Protein AF-A0A0R2UZI9-F1 (afdb_monomer_lite)

Sequence (143 aa):
MLYNSTDALNKWGAEVLFPARAHVRRTINPRNMLFAGYELEGQSYRLWRNPTGFDDFDLRDQELEIRRGEIRLRMLYEFSLKDFIWLSVQAGYRVNYRYDVDRLVGGTEIYRAFGILRDDPYAQTNGLGNPFYFNVSLNVVSP

Structure (mmCIF, N/CA/C/O backbone):
data_AF-A0A0R2UZI9-F1
#
_entry.id   AF-A0A0R2UZI9-F1
#
loop_
_atom_site.group_PDB
_atom_site.id
_atom_site.type_symbol
_atom_site.label_atom_id
_atom_site.label_alt_id
_atom_site.label_comp_id
_atom_site.label_asym_id
_atom_site.label_entity_id
_atom_site.label_seq_id
_atom_site.pdbx_PDB_ins_code
_atom_site.Cartn_x
_atom_site.Cartn_y
_atom_site.Cartn_z
_atom_site.occupancy
_atom_site.B_iso_or_equiv
_atom_site.auth_seq_id
_atom_site.auth_comp_id
_atom_site.auth_asym_id
_atom_site.auth_atom_id
_atom_site.pdbx_PDB_model_num
ATOM 1 N N . MET A 1 1 ? -14.291 -3.984 -10.249 1.00 78.25 1 MET A N 1
ATOM 2 C CA . MET A 1 1 ? -15.544 -4.132 -9.462 1.00 78.25 1 MET A CA 1
ATOM 3 C C . MET A 1 1 ? -15.283 -3.687 -8.033 1.00 78.25 1 MET A C 1
ATOM 5 O O . MET A 1 1 ? -14.210 -4.002 -7.530 1.00 78.25 1 MET A O 1
ATOM 9 N N . LEU A 1 2 ? -16.223 -2.970 -7.411 1.00 87.62 2 LEU A N 1
ATOM 10 C CA . LEU A 1 2 ? -16.180 -2.620 -5.987 1.00 87.62 2 LEU A CA 1
ATOM 11 C C . LEU A 1 2 ? -16.986 -3.659 -5.194 1.00 87.62 2 LEU A C 1
ATOM 13 O O . LEU A 1 2 ? -18.123 -3.949 -5.553 1.00 87.62 2 LEU A O 1
ATOM 17 N N . TYR A 1 3 ? -16.404 -4.203 -4.134 1.00 88.19 3 TYR A N 1
ATOM 18 C CA . TYR A 1 3 ? -17.037 -5.134 -3.209 1.00 88.19 3 TYR A CA 1
ATOM 19 C C . TYR A 1 3 ? -16.769 -4.667 -1.783 1.00 88.19 3 TYR A C 1
ATOM 21 O O . TYR A 1 3 ? -15.621 -4.446 -1.402 1.00 88.19 3 TYR A O 1
ATOM 29 N N . ASN A 1 4 ? -17.834 -4.510 -1.005 1.00 91.25 4 ASN A N 1
ATOM 30 C CA . ASN A 1 4 ? -17.753 -4.198 0.411 1.00 91.25 4 ASN A CA 1
ATOM 31 C C . ASN A 1 4 ? -18.691 -5.142 1.160 1.00 91.25 4 ASN A C 1
ATOM 33 O O . ASN A 1 4 ? -19.875 -5.218 0.838 1.00 91.25 4 ASN A O 1
ATOM 37 N N . SER A 1 5 ? -18.156 -5.871 2.131 1.00 89.69 5 SER A N 1
ATOM 38 C CA . SER A 1 5 ? -18.916 -6.814 2.943 1.00 89.69 5 SER A CA 1
ATOM 39 C C . SER A 1 5 ? -18.442 -6.758 4.380 1.00 89.69 5 SER A C 1
ATOM 41 O O . SER A 1 5 ? -17.247 -6.665 4.642 1.00 89.69 5 SER A O 1
ATOM 43 N N . THR A 1 6 ? -19.375 -6.867 5.318 1.00 90.00 6 THR A N 1
ATOM 44 C CA . THR A 1 6 ? -19.095 -6.987 6.750 1.00 90.00 6 THR A CA 1
ATOM 45 C C . THR A 1 6 ? -19.893 -8.163 7.305 1.00 90.00 6 THR A C 1
ATOM 47 O O . THR A 1 6 ? -21.031 -8.387 6.902 1.00 90.00 6 THR A O 1
ATOM 50 N N . ASP A 1 7 ? -19.266 -8.949 8.174 1.00 89.88 7 ASP A N 1
ATOM 51 C CA . ASP A 1 7 ? -19.890 -10.093 8.841 1.00 89.88 7 ASP A CA 1
ATOM 52 C C . ASP A 1 7 ? -20.984 -9.641 9.828 1.00 89.88 7 ASP A C 1
ATOM 54 O O . ASP A 1 7 ? -20.908 -8.546 10.385 1.00 89.88 7 ASP A O 1
ATOM 58 N N . ALA A 1 8 ? -21.966 -10.503 10.109 1.00 82.25 8 ALA A N 1
ATOM 59 C CA . ALA A 1 8 ? -23.095 -10.216 11.000 1.00 82.25 8 ALA A CA 1
ATOM 60 C C . ALA A 1 8 ? -22.654 -9.813 12.419 1.00 82.25 8 ALA A C 1
ATOM 62 O O . ALA A 1 8 ? -23.333 -9.049 13.101 1.00 82.25 8 ALA A O 1
ATOM 63 N N . LEU A 1 9 ? -21.490 -10.303 12.860 1.00 84.81 9 LEU A N 1
ATOM 64 C CA . LEU A 1 9 ? -20.893 -9.975 14.156 1.00 84.81 9 LEU A CA 1
ATOM 65 C C . LEU A 1 9 ? -19.958 -8.751 14.113 1.00 84.81 9 LEU A C 1
ATOM 67 O O . LEU A 1 9 ? -19.306 -8.460 15.115 1.00 84.81 9 LEU A O 1
ATOM 71 N N . ASN A 1 10 ? -19.833 -8.064 12.971 1.00 85.44 10 ASN A N 1
ATOM 72 C CA . ASN A 1 10 ? -18.935 -6.922 12.732 1.00 85.44 10 ASN A CA 1
ATOM 73 C C . ASN A 1 10 ? -17.445 -7.183 13.041 1.00 85.44 10 ASN A C 1
ATOM 75 O O . ASN A 1 10 ? -16.648 -6.249 13.158 1.00 85.44 10 ASN A O 1
ATOM 79 N N . LYS A 1 11 ? -17.045 -8.456 13.157 1.00 91.88 11 LYS A N 1
ATOM 80 C CA . LYS A 1 11 ? -15.660 -8.861 13.449 1.00 91.88 11 LYS A CA 1
ATOM 81 C C . LYS A 1 11 ? -14.777 -8.847 12.215 1.00 91.88 11 LYS A C 1
ATOM 83 O O . LYS A 1 11 ? -13.578 -8.622 12.339 1.00 91.88 11 LYS A O 1
ATOM 88 N N . TRP A 1 12 ? -15.362 -9.083 11.047 1.00 93.31 12 TRP A N 1
ATOM 89 C CA . TRP A 1 12 ? -14.652 -9.152 9.780 1.00 93.31 12 TRP A CA 1
ATOM 90 C C . TRP A 1 12 ? -15.310 -8.241 8.758 1.00 93.31 12 TRP A C 1
ATOM 92 O O . TRP A 1 12 ? -16.534 -8.192 8.660 1.00 93.31 12 TRP A O 1
ATOM 102 N N . GLY A 1 13 ? -14.487 -7.526 8.005 1.00 92.94 13 GLY A N 1
ATOM 103 C CA . GLY A 1 13 ? -14.895 -6.745 6.849 1.00 92.94 13 GLY A CA 1
ATOM 104 C C . GLY A 1 13 ? -13.953 -7.002 5.683 1.00 92.94 13 GLY A C 1
ATOM 105 O O . GLY A 1 13 ? -12.783 -7.318 5.887 1.00 92.94 13 GLY A O 1
ATOM 106 N N . ALA A 1 14 ? -14.453 -6.873 4.466 1.00 92.88 14 ALA A N 1
ATOM 107 C CA . ALA A 1 14 ? -13.659 -6.938 3.252 1.00 92.88 14 ALA A CA 1
ATOM 108 C C . ALA A 1 14 ? -14.035 -5.762 2.356 1.00 92.88 14 ALA A C 1
ATOM 110 O O . ALA A 1 14 ? -15.206 -5.581 2.033 1.00 92.88 14 ALA A O 1
ATOM 111 N N . GLU A 1 15 ? -13.033 -4.995 1.944 1.00 92.25 15 GLU A N 1
ATOM 112 C CA . GLU A 1 15 ? -13.157 -3.869 1.026 1.00 92.25 15 GLU A CA 1
ATOM 113 C C . GLU A 1 15 ? -12.241 -4.118 -0.163 1.00 92.25 15 GLU A C 1
ATOM 115 O O . GLU A 1 15 ? -11.015 -4.138 -0.045 1.00 92.25 15 GLU A O 1
ATOM 120 N N . VAL A 1 16 ? -12.836 -4.348 -1.326 1.00 92.62 16 VAL A N 1
ATOM 121 C CA . VAL A 1 16 ? -12.112 -4.770 -2.517 1.00 92.62 16 VAL A CA 1
ATOM 122 C C . VAL A 1 16 ? -12.512 -3.917 -3.705 1.00 92.62 16 VAL A C 1
ATOM 124 O O . VAL A 1 16 ? -13.686 -3.737 -4.002 1.00 92.62 16 VAL A O 1
ATOM 127 N N . LEU A 1 17 ? -11.517 -3.406 -4.415 1.00 92.62 17 LEU A N 1
ATOM 128 C CA . LEU A 1 17 ? -11.658 -2.726 -5.689 1.00 92.62 17 LEU A CA 1
ATOM 129 C C . LEU A 1 17 ? -10.762 -3.450 -6.691 1.00 92.62 17 LEU A C 1
ATOM 131 O O . LEU A 1 17 ? -9.611 -3.077 -6.894 1.00 92.62 17 LEU A O 1
ATOM 135 N N . PHE A 1 18 ? -11.275 -4.522 -7.290 1.00 86.88 18 PHE A N 1
ATOM 136 C CA . PHE A 1 18 ? -10.474 -5.347 -8.191 1.00 86.88 18 PHE A CA 1
ATOM 137 C C . PHE A 1 18 ? -10.141 -4.616 -9.503 1.00 86.88 18 PHE A C 1
ATOM 139 O O . PHE A 1 18 ? -11.058 -4.022 -10.091 1.00 86.88 18 PHE A O 1
ATOM 146 N N . PRO A 1 19 ? -8.892 -4.734 -10.007 1.00 84.25 19 PRO A N 1
ATOM 147 C CA . PRO A 1 19 ? -7.720 -5.361 -9.368 1.00 84.25 19 PRO A CA 1
ATOM 148 C C . PRO A 1 19 ? -6.906 -4.398 -8.484 1.00 84.25 19 PRO A C 1
ATOM 150 O O . PRO A 1 19 ? -5.963 -4.827 -7.838 1.00 84.25 19 PRO A O 1
ATOM 153 N N . ALA A 1 20 ? -7.241 -3.108 -8.471 1.00 89.69 20 ALA A N 1
ATOM 154 C CA . ALA A 1 20 ? -6.438 -2.043 -7.878 1.00 89.69 20 ALA A CA 1
ATOM 155 C C . ALA A 1 20 ? -6.105 -2.235 -6.390 1.00 89.69 20 ALA A C 1
ATOM 157 O O . ALA A 1 20 ? -4.998 -1.912 -5.979 1.00 89.69 20 ALA A O 1
ATOM 158 N N . ARG A 1 21 ? -7.026 -2.738 -5.562 1.00 92.75 21 ARG A N 1
ATOM 159 C CA . ARG A 1 21 ? -6.751 -2.981 -4.135 1.00 92.75 21 ARG A CA 1
ATOM 160 C C . ARG A 1 21 ? -7.708 -3.979 -3.508 1.00 92.75 21 ARG A C 1
ATOM 162 O O . ARG A 1 21 ? -8.864 -4.077 -3.918 1.00 92.75 21 ARG A O 1
ATOM 169 N N . ALA A 1 22 ? -7.256 -4.649 -2.457 1.00 94.06 22 ALA A N 1
ATOM 170 C CA . ALA A 1 22 ? -8.102 -5.458 -1.590 1.00 94.06 22 ALA A CA 1
ATOM 171 C C . ALA A 1 22 ? -7.613 -5.373 -0.147 1.00 94.06 22 ALA A C 1
ATOM 173 O O . ALA A 1 22 ? -6.432 -5.589 0.114 1.00 94.06 22 ALA A O 1
ATOM 174 N N . HIS A 1 23 ? -8.526 -5.117 0.785 1.00 94.25 23 HIS A N 1
ATOM 175 C CA . HIS A 1 23 ? -8.255 -5.072 2.214 1.00 94.25 23 HIS A CA 1
ATOM 176 C C . HIS A 1 23 ? -9.251 -5.940 2.974 1.00 94.25 23 HIS A C 1
ATOM 178 O O . HIS A 1 23 ? -10.456 -5.892 2.739 1.00 94.25 23 HIS A O 1
ATOM 184 N N . VAL A 1 24 ? -8.736 -6.708 3.924 1.00 94.50 24 VAL A N 1
ATOM 185 C CA . VAL A 1 24 ? -9.518 -7.408 4.935 1.00 94.50 24 VAL A CA 1
ATOM 186 C C . VAL A 1 24 ? -9.307 -6.687 6.256 1.00 94.50 24 VAL A C 1
ATOM 188 O O . VAL A 1 24 ? -8.173 -6.473 6.685 1.00 94.50 24 VAL A O 1
ATOM 191 N N . ARG A 1 25 ? -10.409 -6.316 6.902 1.00 95.19 25 ARG A N 1
ATOM 192 C CA . ARG A 1 25 ? -10.453 -5.726 8.236 1.00 95.19 25 ARG A CA 1
ATOM 193 C C . ARG A 1 25 ? -10.857 -6.790 9.247 1.00 95.19 25 ARG A C 1
ATOM 195 O O . ARG A 1 25 ? -11.845 -7.493 9.045 1.00 95.19 25 ARG A O 1
ATOM 202 N N . ARG A 1 26 ? -10.153 -6.847 10.373 1.00 93.94 26 ARG A N 1
ATOM 203 C CA . ARG A 1 26 ? -10.557 -7.564 11.580 1.00 93.94 26 ARG A CA 1
ATOM 204 C C . ARG A 1 26 ? -10.738 -6.586 12.735 1.00 93.94 26 ARG A C 1
ATOM 206 O O . ARG A 1 26 ? -9.784 -5.956 13.180 1.00 93.94 26 ARG A O 1
ATOM 213 N N . THR A 1 27 ? -11.950 -6.513 13.260 1.00 94.06 27 THR A N 1
ATOM 214 C CA . THR A 1 27 ? -12.289 -5.722 14.446 1.00 94.06 27 THR A CA 1
ATOM 215 C C . THR A 1 27 ? -12.125 -6.604 15.683 1.00 94.06 27 THR A C 1
ATOM 217 O O . THR A 1 27 ? -12.892 -7.547 15.881 1.00 94.06 27 THR A O 1
ATOM 220 N N . ILE A 1 28 ? -11.109 -6.335 16.510 1.00 92.06 28 ILE A N 1
ATOM 221 C CA . ILE A 1 28 ? -10.887 -7.062 17.774 1.00 92.06 28 ILE A CA 1
ATOM 222 C C . ILE A 1 28 ? -11.861 -6.537 18.829 1.00 92.06 28 ILE A C 1
ATOM 224 O O . ILE A 1 28 ? -12.522 -7.304 19.525 1.00 92.06 28 ILE A O 1
ATOM 228 N N . ASN A 1 29 ? -11.963 -5.215 18.916 1.00 87.88 29 ASN A N 1
ATOM 229 C CA . ASN A 1 29 ? -12.968 -4.489 19.678 1.00 87.88 29 ASN A CA 1
ATOM 230 C C . ASN A 1 29 ? -13.173 -3.110 19.012 1.00 87.88 29 ASN A C 1
ATOM 232 O O . ASN A 1 29 ? -12.389 -2.747 18.134 1.00 87.88 29 ASN A O 1
ATOM 236 N N . PRO A 1 30 ? -14.179 -2.311 19.410 1.00 87.00 30 PRO A N 1
ATOM 237 C CA . PRO A 1 30 ? -14.435 -1.007 18.785 1.00 87.00 30 PRO A CA 1
ATOM 238 C C . PRO A 1 30 ? -13.269 -0.008 18.861 1.00 87.00 30 PRO A C 1
ATOM 240 O O . PRO A 1 30 ? -13.292 1.001 18.173 1.00 87.00 30 PRO A O 1
ATOM 243 N N . ARG A 1 31 ? -12.260 -0.275 19.699 1.00 90.25 31 ARG A N 1
ATOM 244 C CA . ARG A 1 31 ? -11.061 0.547 19.894 1.00 90.25 31 ARG A CA 1
ATOM 245 C C . ARG A 1 31 ? -9.797 -0.078 19.308 1.00 90.25 31 ARG A C 1
ATOM 247 O O . ARG A 1 31 ? -8.741 0.501 19.503 1.00 90.25 31 ARG A O 1
ATOM 254 N N . ASN A 1 32 ? -9.864 -1.257 18.686 1.00 93.31 32 ASN A N 1
ATOM 255 C CA . ASN A 1 32 ? -8.708 -1.993 18.169 1.00 93.31 32 ASN A CA 1
ATOM 256 C C . ASN A 1 32 ? -9.097 -2.722 16.879 1.00 93.31 32 ASN A C 1
ATOM 258 O O . ASN A 1 32 ? -9.876 -3.685 16.892 1.00 93.31 32 ASN A O 1
ATOM 262 N N . MET A 1 33 ? -8.524 -2.277 15.770 1.00 94.50 33 MET A N 1
ATOM 263 C CA . MET A 1 33 ? -8.791 -2.779 14.430 1.00 94.50 33 MET A CA 1
ATOM 264 C C . MET A 1 33 ? -7.483 -3.151 13.741 1.00 94.50 33 MET A C 1
ATOM 266 O O . MET A 1 33 ? -6.471 -2.469 13.868 1.00 94.50 33 MET A O 1
ATOM 270 N N . LEU A 1 34 ? -7.510 -4.249 12.997 1.00 95.56 34 LEU A N 1
ATOM 271 C CA . LEU A 1 34 ? -6.405 -4.706 12.168 1.00 95.56 34 LEU A CA 1
ATOM 272 C C . LEU A 1 34 ? -6.866 -4.733 10.714 1.00 95.56 34 LEU A C 1
ATOM 274 O O . LEU A 1 34 ? -7.954 -5.220 10.421 1.00 95.56 34 LEU A O 1
ATOM 278 N N . PHE A 1 35 ? -6.029 -4.273 9.799 1.00 96.00 35 PHE A N 1
ATOM 279 C CA . PHE A 1 35 ? -6.265 -4.346 8.367 1.00 96.00 35 PHE A CA 1
ATOM 280 C C . PHE A 1 35 ? -5.076 -5.024 7.707 1.00 96.00 35 PHE A C 1
ATOM 282 O O . PHE A 1 35 ? -3.928 -4.765 8.062 1.00 96.00 35 PHE A O 1
ATOM 289 N N . ALA A 1 36 ? -5.341 -5.875 6.728 1.00 96.44 36 ALA A N 1
ATOM 290 C CA . ALA A 1 36 ? -4.318 -6.505 5.909 1.00 96.44 36 ALA A CA 1
ATOM 291 C C . ALA A 1 36 ? -4.786 -6.518 4.460 1.00 96.44 36 ALA A C 1
ATOM 293 O O . ALA A 1 36 ? -5.961 -6.755 4.186 1.00 96.44 36 ALA A O 1
ATOM 294 N N . GLY A 1 37 ? -3.891 -6.243 3.522 1.00 94.88 37 GLY A N 1
ATOM 295 C CA . GLY A 1 37 ? -4.283 -6.187 2.126 1.00 94.88 37 GLY A CA 1
ATOM 296 C C . GLY A 1 37 ? -3.159 -5.845 1.174 1.00 94.88 37 GLY A C 1
ATOM 297 O O . GLY A 1 37 ? -1.994 -5.741 1.567 1.00 94.88 37 GLY A O 1
ATOM 298 N N . TYR A 1 38 ? -3.546 -5.643 -0.080 1.00 93.69 38 TYR A N 1
ATOM 299 C CA . TYR A 1 38 ? -2.653 -5.191 -1.131 1.00 93.69 38 TYR A CA 1
ATOM 300 C C . TYR A 1 38 ? -3.226 -3.996 -1.888 1.00 93.69 38 TYR A C 1
ATOM 302 O O . TYR A 1 38 ? -4.440 -3.800 -1.959 1.00 93.69 38 TYR A O 1
ATOM 310 N N . GLU A 1 39 ? -2.325 -3.237 -2.494 1.00 92.62 39 GLU A N 1
ATOM 311 C CA . GLU A 1 39 ? -2.628 -2.127 -3.386 1.00 92.62 39 GLU A CA 1
ATOM 312 C C . GLU A 1 39 ? -1.692 -2.193 -4.595 1.00 92.62 39 GLU A C 1
ATOM 314 O O . GLU A 1 39 ? -0.489 -2.413 -4.448 1.00 92.62 39 GLU A O 1
ATOM 319 N N . LEU A 1 40 ? -2.255 -2.058 -5.789 1.00 90.44 40 LEU A N 1
ATOM 320 C CA . LEU A 1 40 ? -1.535 -1.979 -7.050 1.00 90.44 40 LEU A CA 1
ATOM 321 C C . LEU A 1 40 ? -1.476 -0.515 -7.466 1.00 90.44 40 LEU A C 1
ATOM 323 O O . LEU A 1 40 ? -2.510 0.124 -7.658 1.00 90.44 40 LEU A O 1
ATOM 327 N N . GLU A 1 41 ? -0.267 -0.004 -7.651 1.00 86.00 41 GLU A N 1
ATOM 328 C CA . GLU A 1 41 ? -0.035 1.334 -8.170 1.00 86.00 41 GLU A CA 1
ATOM 329 C C . GLU A 1 41 ? 0.713 1.237 -9.500 1.00 86.00 41 GLU A C 1
ATOM 331 O O . GLU A 1 41 ? 1.722 0.541 -9.619 1.00 86.00 41 GLU A O 1
ATOM 336 N N . GLY A 1 42 ? 0.197 1.926 -10.515 1.00 83.69 42 GLY A N 1
ATOM 337 C CA . GLY A 1 42 ? 0.811 2.029 -11.832 1.00 83.69 42 GLY A CA 1
ATOM 338 C C . GLY A 1 42 ? 1.055 3.491 -12.172 1.00 83.69 42 GLY A C 1
ATOM 339 O O . GLY A 1 42 ? 0.137 4.302 -12.071 1.00 83.69 42 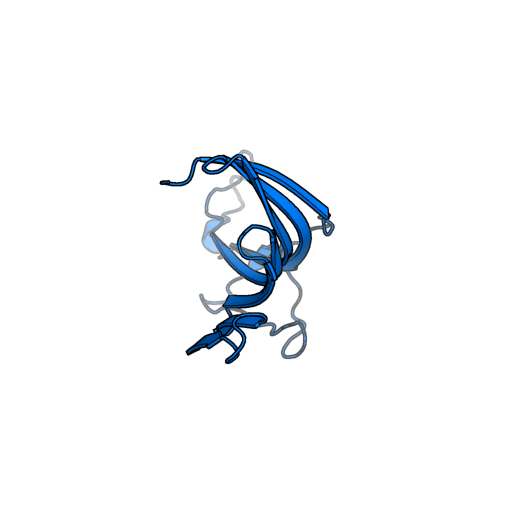GLY A O 1
ATOM 340 N N . GLN A 1 43 ? 2.274 3.828 -12.574 1.00 82.00 43 GLN A N 1
ATOM 341 C CA . GLN A 1 43 ? 2.641 5.151 -13.069 1.00 82.00 43 GLN A CA 1
ATOM 342 C C . GLN A 1 43 ? 3.477 4.995 -14.339 1.00 82.00 43 GLN A C 1
ATOM 344 O O . GLN A 1 43 ? 4.320 4.100 -14.418 1.00 82.00 43 GLN A O 1
ATOM 349 N N . SER A 1 44 ? 3.277 5.883 -15.308 1.00 81.81 44 SER A N 1
ATOM 350 C CA . SER A 1 44 ? 4.043 5.878 -16.554 1.00 81.81 44 SER A CA 1
ATOM 351 C C . SER A 1 44 ? 4.558 7.279 -16.860 1.00 81.81 44 SER A C 1
ATOM 353 O O . SER A 1 44 ? 3.822 8.259 -16.738 1.00 81.81 44 SER A O 1
ATOM 355 N N . TYR A 1 45 ? 5.831 7.374 -17.237 1.00 81.75 45 TYR A N 1
ATOM 356 C CA . TYR A 1 45 ? 6.519 8.634 -17.490 1.00 81.75 45 TYR A CA 1
ATOM 357 C C . TYR A 1 45 ? 7.213 8.590 -18.844 1.00 81.75 45 TYR A C 1
ATOM 359 O O . TYR A 1 45 ? 8.067 7.738 -19.082 1.00 81.75 45 TYR A O 1
ATOM 367 N N . ARG A 1 46 ? 6.891 9.542 -19.721 1.00 80.19 46 ARG A N 1
ATOM 368 C CA . ARG A 1 46 ? 7.550 9.667 -21.025 1.00 80.19 46 ARG A CA 1
ATOM 369 C C . ARG A 1 46 ? 8.873 10.410 -20.903 1.00 80.19 46 ARG A C 1
ATOM 371 O O . ARG A 1 46 ? 8.954 11.446 -20.241 1.00 80.19 46 ARG A O 1
ATOM 378 N N . LEU A 1 47 ? 9.894 9.893 -21.576 1.00 78.56 47 LEU A N 1
ATOM 379 C CA . LEU A 1 47 ? 11.210 10.511 -21.654 1.00 78.56 47 LEU A CA 1
ATOM 380 C C . LEU A 1 47 ? 11.298 11.336 -22.943 1.00 78.56 47 LEU A C 1
ATOM 382 O O . LEU A 1 47 ? 11.381 10.788 -24.033 1.00 78.56 47 LEU A O 1
ATOM 386 N N . TRP A 1 48 ? 11.262 12.666 -22.817 1.00 77.69 48 TRP A N 1
ATOM 387 C CA . TRP A 1 48 ? 11.321 13.594 -23.963 1.00 77.69 48 TRP A CA 1
ATOM 388 C C . TRP A 1 48 ? 12.522 14.536 -23.954 1.00 77.69 48 TRP A C 1
ATOM 390 O O . TRP A 1 48 ? 12.701 15.317 -24.887 1.00 77.69 48 TRP A O 1
ATOM 400 N N . ARG A 1 49 ? 13.312 14.535 -22.878 1.00 71.88 49 ARG A N 1
ATOM 401 C CA . ARG A 1 49 ? 14.393 15.501 -22.696 1.00 71.88 49 ARG A CA 1
ATOM 402 C C . ARG A 1 49 ? 15.737 14.850 -22.971 1.00 71.88 49 ARG A C 1
ATOM 404 O O . ARG A 1 49 ? 16.172 14.035 -22.162 1.00 71.88 49 ARG A O 1
ATOM 411 N N . ASN A 1 50 ? 16.394 15.279 -24.046 1.00 72.75 50 ASN A N 1
ATOM 412 C CA . ASN A 1 50 ? 17.734 14.820 -24.409 1.00 72.75 50 ASN A CA 1
ATOM 413 C C . ASN A 1 50 ? 18.732 15.118 -23.280 1.00 72.75 50 ASN A C 1
ATOM 415 O O . ASN A 1 50 ? 18.669 16.202 -22.680 1.00 72.75 50 ASN A O 1
ATOM 419 N N . PRO A 1 51 ? 19.627 14.173 -22.938 1.00 68.56 51 PRO A N 1
ATOM 420 C CA . PRO A 1 51 ? 20.646 14.414 -21.934 1.00 68.56 51 PRO A CA 1
ATOM 421 C C . PRO A 1 51 ? 21.607 15.485 -22.462 1.00 68.56 51 PRO A C 1
ATOM 423 O O . PRO A 1 51 ? 22.019 15.456 -23.619 1.00 68.56 51 PRO A O 1
ATOM 426 N N . THR A 1 52 ? 21.969 16.447 -21.616 1.00 64.31 52 THR A N 1
ATOM 427 C CA . THR A 1 52 ? 22.914 17.509 -21.986 1.00 64.31 52 THR A CA 1
ATOM 428 C C . THR A 1 52 ? 24.264 16.905 -22.375 1.00 64.31 52 THR A C 1
ATOM 430 O O . THR A 1 52 ? 24.856 16.196 -21.561 1.00 64.31 52 THR A O 1
ATOM 433 N N . GLY A 1 53 ? 24.747 17.201 -23.586 1.00 65.50 53 GLY A N 1
ATOM 434 C CA . GLY A 1 53 ? 26.020 16.692 -24.118 1.00 65.50 53 GLY A CA 1
ATOM 435 C C . GLY A 1 53 ? 25.895 15.593 -25.180 1.00 65.50 53 GLY A C 1
ATOM 436 O O . GLY A 1 53 ? 26.920 15.124 -25.665 1.00 65.50 53 GLY A O 1
ATOM 437 N N . PHE A 1 54 ? 24.674 15.203 -25.560 1.00 64.94 54 PHE A N 1
ATOM 438 C CA . PHE A 1 54 ? 24.404 14.270 -26.658 1.00 64.94 54 PHE A CA 1
ATOM 439 C C . PHE A 1 54 ? 23.488 14.940 -27.694 1.00 64.94 54 PHE A 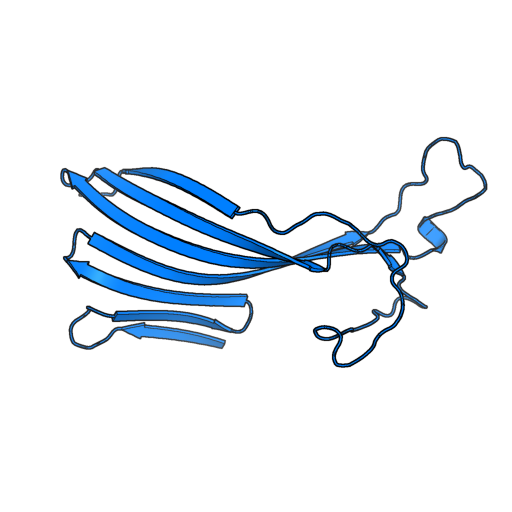C 1
ATOM 441 O O . PHE A 1 54 ? 22.286 14.694 -27.716 1.00 64.94 54 PHE A O 1
ATOM 448 N N . ASP A 1 55 ? 24.055 15.813 -28.532 1.00 65.88 55 ASP A N 1
ATOM 449 C CA . ASP A 1 55 ? 23.298 16.550 -29.563 1.00 65.88 55 ASP A CA 1
ATOM 450 C C . ASP A 1 55 ? 22.869 15.662 -30.751 1.00 65.88 55 ASP A C 1
ATOM 452 O O . ASP A 1 55 ? 21.962 16.025 -31.492 1.00 65.88 55 ASP A O 1
ATOM 456 N N . ASP A 1 56 ? 23.485 14.483 -30.905 1.00 67.44 56 ASP A N 1
ATOM 457 C CA . ASP A 1 56 ? 23.233 13.526 -31.998 1.00 67.44 56 ASP A CA 1
ATOM 458 C C . ASP A 1 56 ? 22.221 12.418 -31.625 1.00 67.44 56 ASP A C 1
ATOM 460 O O . ASP A 1 56 ? 21.954 11.504 -32.400 1.00 67.44 56 ASP A O 1
ATOM 464 N N . PHE A 1 57 ? 21.658 12.461 -30.410 1.00 66.12 57 PHE A N 1
ATOM 465 C CA . PHE A 1 57 ? 20.729 11.443 -29.912 1.00 66.12 57 PHE A CA 1
ATOM 466 C C . PHE A 1 57 ? 19.413 12.077 -29.459 1.00 66.12 57 PHE A C 1
ATOM 468 O O . PHE A 1 57 ? 19.314 12.598 -28.344 1.00 66.12 57 PHE A O 1
ATOM 475 N N . ASP A 1 58 ? 18.388 12.011 -30.316 1.00 70.19 58 ASP A N 1
ATOM 476 C CA . ASP A 1 58 ? 17.050 12.485 -29.968 1.00 70.19 58 ASP A CA 1
ATOM 477 C C . ASP A 1 58 ? 16.227 11.391 -29.270 1.00 70.19 58 ASP A C 1
ATOM 479 O O . ASP A 1 58 ? 15.730 10.453 -29.893 1.00 70.19 58 ASP A O 1
ATOM 483 N N . LEU A 1 59 ? 16.056 11.514 -27.951 1.00 70.88 59 LEU A N 1
ATOM 484 C CA . LEU A 1 59 ? 15.171 10.658 -27.156 1.00 70.88 59 LEU A CA 1
ATOM 485 C C . LEU A 1 59 ? 13.704 10.794 -27.584 1.00 70.88 59 LEU A C 1
ATOM 487 O O . LEU A 1 59 ? 12.919 9.880 -27.327 1.00 70.88 59 LEU A O 1
ATOM 491 N N . ARG A 1 60 ? 13.316 11.906 -28.228 1.00 68.94 60 ARG A N 1
ATOM 492 C CA . ARG A 1 60 ? 11.939 12.121 -28.699 1.00 68.94 60 ARG A CA 1
ATOM 493 C C . ARG A 1 60 ? 11.561 11.156 -29.818 1.00 68.94 60 ARG A C 1
ATOM 495 O O . ARG A 1 60 ? 10.415 10.715 -29.840 1.00 68.94 60 ARG A O 1
ATOM 502 N N . ASP A 1 61 ? 12.521 10.778 -30.658 1.00 68.50 61 ASP A N 1
ATOM 503 C CA . ASP A 1 61 ? 12.328 9.820 -31.754 1.00 68.50 61 ASP A CA 1
ATOM 504 C C . ASP A 1 61 ? 12.351 8.358 -31.281 1.00 68.50 61 ASP A C 1
ATOM 506 O O . ASP A 1 61 ? 11.977 7.453 -32.023 1.00 68.50 61 ASP A O 1
ATOM 510 N N . GLN A 1 62 ? 12.771 8.099 -30.037 1.00 67.94 62 GLN A N 1
ATOM 511 C CA . GLN A 1 62 ? 12.881 6.737 -29.496 1.00 67.94 62 GLN A CA 1
ATOM 512 C C . GLN A 1 62 ? 11.653 6.260 -28.725 1.00 67.94 62 GLN A C 1
ATOM 514 O O . GLN A 1 62 ? 11.650 5.121 -28.257 1.00 67.94 62 GLN A O 1
ATOM 519 N N . GLU A 1 63 ? 10.641 7.122 -28.574 1.00 73.62 63 GLU A N 1
ATOM 520 C CA . GLU A 1 63 ? 9.379 6.828 -27.883 1.00 73.62 63 GLU A CA 1
ATOM 521 C C . GLU A 1 63 ? 9.594 6.076 -26.551 1.00 73.62 63 GLU A C 1
ATOM 523 O O . GLU A 1 63 ? 8.955 5.062 -26.267 1.00 73.62 63 GLU A O 1
ATOM 528 N N . LEU A 1 64 ? 10.549 6.541 -25.738 1.00 76.38 64 LEU A N 1
ATOM 529 C CA . LEU A 1 64 ? 10.931 5.870 -24.495 1.00 76.38 64 LEU A CA 1
ATOM 530 C C . LEU A 1 64 ? 9.984 6.225 -23.344 1.00 76.38 64 LEU A C 1
ATOM 532 O O . LEU A 1 64 ? 9.638 7.391 -23.120 1.00 76.38 64 LEU A O 1
ATOM 536 N N . GLU A 1 65 ? 9.616 5.217 -22.555 1.00 80.06 65 GLU A N 1
ATOM 537 C CA . GLU A 1 65 ? 8.727 5.372 -21.408 1.00 80.06 65 GLU A CA 1
ATOM 538 C C . GLU A 1 65 ? 9.204 4.556 -20.207 1.00 80.06 65 GLU A C 1
ATOM 540 O O . GLU A 1 65 ? 9.461 3.357 -20.299 1.00 80.06 65 GLU A O 1
ATOM 545 N N . ILE A 1 66 ? 9.279 5.202 -19.045 1.00 79.56 66 ILE A N 1
ATOM 546 C CA . ILE A 1 66 ? 9.475 4.526 -17.764 1.00 79.56 66 ILE A CA 1
ATOM 547 C C . ILE A 1 66 ? 8.115 4.079 -17.258 1.00 79.56 66 ILE A C 1
ATOM 549 O O . ILE A 1 66 ? 7.233 4.906 -17.016 1.00 79.56 66 ILE A O 1
ATOM 553 N N . ARG A 1 67 ? 7.964 2.774 -17.038 1.00 77.31 67 ARG A N 1
ATOM 554 C CA . ARG A 1 67 ? 6.736 2.194 -16.495 1.00 77.31 67 ARG A CA 1
ATOM 555 C C . ARG A 1 67 ? 7.011 1.647 -15.111 1.00 77.31 67 ARG A C 1
ATOM 557 O O . ARG A 1 67 ? 7.745 0.675 -14.945 1.00 77.31 67 ARG A O 1
ATOM 564 N N . ARG A 1 68 ? 6.382 2.267 -14.119 1.00 81.25 68 ARG A N 1
ATOM 565 C CA . ARG A 1 68 ? 6.416 1.834 -12.730 1.00 81.25 68 ARG A CA 1
ATOM 566 C C . ARG A 1 68 ? 5.143 1.068 -12.396 1.00 81.25 68 ARG A C 1
ATOM 568 O O . ARG A 1 68 ? 4.073 1.657 -12.314 1.00 81.25 68 ARG A O 1
ATOM 575 N N . GLY A 1 69 ? 5.260 -0.234 -12.184 1.00 83.56 69 GLY A N 1
ATOM 576 C CA . GLY A 1 69 ? 4.233 -1.069 -11.572 1.00 83.56 69 GLY A CA 1
ATOM 577 C C . GLY A 1 69 ? 4.699 -1.486 -10.187 1.00 83.56 69 GLY A C 1
ATOM 578 O O . GLY A 1 69 ? 5.693 -2.198 -10.069 1.00 83.56 69 GLY A O 1
ATOM 579 N N . GLU A 1 70 ? 3.997 -1.054 -9.149 1.00 87.62 70 GLU A N 1
ATOM 580 C CA . GLU A 1 70 ? 4.313 -1.372 -7.760 1.00 87.62 70 GLU A CA 1
ATOM 581 C C . GLU A 1 70 ? 3.148 -2.120 -7.109 1.00 87.62 70 GLU A C 1
ATOM 583 O O . GLU A 1 70 ? 1.989 -1.725 -7.222 1.00 87.62 70 GLU A O 1
ATOM 588 N N . ILE A 1 71 ? 3.468 -3.197 -6.397 1.00 90.25 71 ILE A N 1
ATOM 589 C CA . ILE A 1 71 ? 2.531 -3.918 -5.538 1.00 90.25 71 ILE A CA 1
ATOM 590 C C . ILE A 1 71 ? 2.913 -3.612 -4.096 1.00 90.25 71 ILE A C 1
ATOM 592 O O . ILE A 1 71 ? 4.023 -3.916 -3.658 1.00 90.25 71 ILE A O 1
ATOM 596 N N . ARG A 1 72 ? 1.995 -3.026 -3.334 1.00 93.12 72 ARG A N 1
ATOM 597 C CA . ARG A 1 72 ? 2.172 -2.774 -1.905 1.00 93.12 72 ARG A CA 1
ATOM 598 C C . ARG A 1 72 ? 1.394 -3.798 -1.111 1.00 93.12 72 ARG A C 1
ATOM 600 O O . ARG A 1 72 ? 0.170 -3.763 -1.110 1.00 93.12 72 ARG A O 1
ATOM 607 N N . LEU A 1 73 ? 2.094 -4.667 -0.397 1.00 94.12 73 LEU A N 1
ATOM 608 C CA . LEU A 1 73 ? 1.498 -5.482 0.656 1.00 94.12 73 LEU A CA 1
ATOM 609 C C . LEU A 1 73 ? 1.560 -4.683 1.953 1.00 94.12 73 LEU A C 1
ATOM 611 O O . LEU A 1 73 ? 2.633 -4.200 2.314 1.00 94.12 73 LEU A O 1
ATOM 615 N N . ARG A 1 74 ? 0.436 -4.523 2.653 1.00 95.25 74 ARG A N 1
ATOM 616 C CA . ARG A 1 74 ? 0.385 -3.705 3.871 1.00 95.25 74 ARG A CA 1
ATOM 617 C C . ARG A 1 74 ? -0.483 -4.309 4.957 1.00 95.25 74 ARG A C 1
ATOM 619 O O . ARG A 1 74 ? -1.552 -4.857 4.693 1.00 95.25 74 ARG A O 1
ATOM 626 N N . MET A 1 75 ? -0.023 -4.131 6.186 1.00 96.31 75 MET A N 1
ATOM 627 C CA . MET A 1 75 ? -0.767 -4.360 7.412 1.00 96.31 75 MET A CA 1
ATOM 628 C C . MET A 1 75 ? -0.879 -3.044 8.177 1.00 96.31 75 MET A C 1
ATOM 630 O O . MET A 1 75 ? 0.069 -2.259 8.221 1.00 96.31 75 MET A O 1
ATOM 634 N N . LEU A 1 76 ? -2.044 -2.802 8.762 1.00 96.06 76 LEU A N 1
ATOM 635 C CA . LEU A 1 76 ? -2.362 -1.615 9.541 1.00 96.06 76 LEU A CA 1
ATOM 636 C C . LEU A 1 76 ? -2.980 -2.053 10.860 1.00 96.06 76 LEU A C 1
ATOM 638 O O . LEU A 1 76 ? -3.940 -2.817 10.858 1.00 96.06 76 LEU A O 1
ATOM 642 N N . TYR A 1 77 ? -2.453 -1.567 11.969 1.00 96.00 77 TYR A N 1
ATOM 643 C CA . TYR A 1 77 ? -3.023 -1.759 13.289 1.00 96.00 77 TYR A CA 1
ATOM 644 C C . TYR A 1 77 ? -3.439 -0.408 13.851 1.00 96.00 77 TYR A C 1
ATOM 646 O O . TYR A 1 77 ? -2.599 0.466 14.057 1.00 96.00 77 TYR A O 1
ATOM 654 N N . GLU A 1 78 ? -4.734 -0.242 14.084 1.00 94.88 78 GLU A N 1
ATOM 655 C CA . GLU A 1 78 ? -5.323 0.990 14.591 1.00 94.88 78 GLU A CA 1
ATOM 656 C C . GLU A 1 78 ? -5.915 0.761 15.963 1.00 94.88 78 GLU A C 1
ATOM 658 O O . GLU A 1 78 ? -6.727 -0.148 16.153 1.00 94.88 78 GLU A O 1
ATOM 663 N N . PHE A 1 79 ? -5.538 1.605 16.918 1.00 93.69 79 PHE A N 1
ATOM 664 C CA . PHE A 1 79 ? -6.105 1.541 18.251 1.00 93.69 79 PHE A CA 1
ATOM 665 C C . PHE A 1 79 ? -6.289 2.907 18.905 1.00 93.69 79 PHE A C 1
ATOM 667 O O . PHE A 1 79 ? -5.486 3.823 18.731 1.00 93.69 79 PHE A O 1
ATOM 674 N N . SER A 1 80 ? -7.357 3.034 19.690 1.00 92.50 80 SER A N 1
ATOM 675 C CA . SER A 1 80 ? -7.629 4.226 20.493 1.00 92.50 80 SER A CA 1
ATOM 676 C C . SER A 1 80 ? -6.755 4.210 21.747 1.00 92.50 80 SER A C 1
ATOM 678 O O . SER A 1 80 ? -6.823 3.276 22.549 1.00 92.50 80 SER A O 1
ATOM 680 N N . LEU A 1 81 ? -5.935 5.249 21.915 1.00 87.31 81 LEU A N 1
ATOM 681 C CA . LEU A 1 81 ? -5.146 5.487 23.127 1.00 87.31 81 LEU A CA 1
ATOM 682 C C . LEU A 1 81 ? -6.033 6.067 24.233 1.00 87.31 81 LEU A C 1
ATOM 684 O O . LEU A 1 81 ? -5.970 5.635 25.383 1.00 87.31 81 LEU A O 1
ATOM 688 N N . LYS A 1 82 ? -6.846 7.068 23.877 1.00 84.44 82 LYS A N 1
ATOM 689 C CA . LYS A 1 82 ? -7.744 7.777 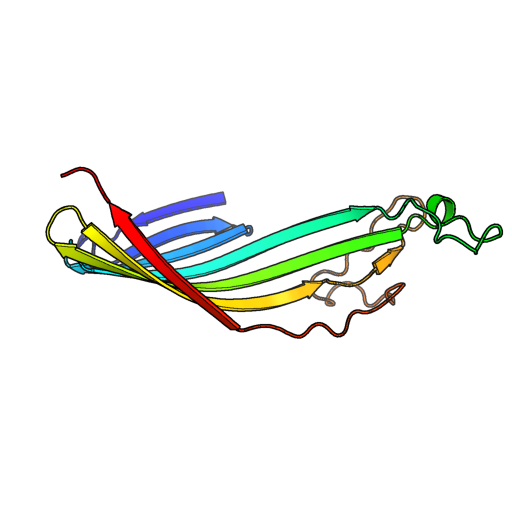24.792 1.00 84.44 82 LYS A CA 1
ATOM 690 C C . LYS A 1 82 ? -8.829 8.491 23.997 1.00 84.44 82 LYS A C 1
ATOM 692 O O . LYS A 1 82 ? -8.499 9.422 23.276 1.00 84.44 82 LYS A O 1
ATOM 697 N N . ASP A 1 83 ? -10.084 8.077 24.162 1.00 81.75 83 ASP A N 1
ATOM 698 C CA . ASP A 1 83 ? -11.299 8.630 23.542 1.00 81.75 83 ASP A CA 1
ATOM 699 C C . ASP A 1 83 ? -11.117 9.067 22.073 1.00 81.75 83 ASP A C 1
ATOM 701 O O . ASP A 1 83 ? -11.277 8.256 21.161 1.00 81.75 83 ASP A O 1
ATOM 705 N N . PHE A 1 84 ? -10.726 10.321 21.843 1.00 86.88 84 PHE A N 1
ATOM 706 C CA . PHE A 1 84 ? -10.543 10.929 20.522 1.00 86.88 84 PHE A CA 1
ATOM 707 C C . PHE A 1 84 ? -9.145 10.739 19.899 1.00 86.88 84 PHE A C 1
ATOM 709 O O . PHE A 1 84 ? -8.957 11.040 18.722 1.00 86.88 84 PHE A O 1
ATOM 716 N N . ILE A 1 85 ? -8.149 10.255 20.647 1.00 90.94 85 ILE A N 1
ATOM 717 C CA . ILE A 1 85 ? -6.775 10.036 20.171 1.00 90.94 85 ILE A CA 1
ATOM 718 C C . ILE A 1 85 ? -6.603 8.586 19.723 1.00 90.94 85 ILE A C 1
ATOM 720 O O . ILE A 1 85 ? -6.729 7.650 20.520 1.00 90.94 85 ILE A O 1
ATOM 724 N N . TRP A 1 86 ? -6.230 8.418 18.460 1.00 94.69 86 TRP A N 1
ATOM 725 C CA . TRP A 1 86 ? -5.993 7.134 17.814 1.00 94.69 86 TRP A CA 1
ATOM 726 C C . TRP A 1 86 ? -4.551 7.024 17.333 1.00 94.69 86 TRP A C 1
ATOM 728 O O . TRP A 1 86 ? -4.006 7.962 16.758 1.00 94.69 86 TRP A O 1
ATOM 738 N N . LEU A 1 87 ? -3.937 5.864 17.544 1.00 95.12 87 LEU A N 1
ATOM 739 C CA . LEU A 1 87 ? -2.655 5.509 16.950 1.00 95.12 87 LEU A CA 1
ATOM 740 C C . LEU A 1 87 ? -2.887 4.543 15.791 1.00 95.12 87 LEU A C 1
ATOM 742 O O . LEU A 1 87 ? -3.663 3.596 15.916 1.00 95.12 87 LEU A O 1
ATOM 746 N N . SER A 1 88 ? -2.176 4.759 14.690 1.00 95.69 88 SER A N 1
ATOM 747 C CA . SER A 1 88 ? -2.134 3.856 13.546 1.00 95.69 88 SER A CA 1
ATOM 748 C C . SER A 1 88 ? -0.691 3.429 13.311 1.00 95.69 88 SER A C 1
ATOM 750 O O . SER A 1 88 ? 0.198 4.263 13.141 1.00 95.69 88 SER A O 1
ATOM 752 N N . VAL A 1 89 ? -0.439 2.126 13.337 1.00 96.81 89 VAL A N 1
ATOM 753 C CA . VAL A 1 89 ? 0.868 1.535 13.047 1.00 96.81 89 VAL A CA 1
ATOM 754 C C . VAL A 1 89 ? 0.742 0.728 11.772 1.00 96.81 89 VAL A C 1
ATOM 756 O O . VAL A 1 89 ? -0.038 -0.217 11.686 1.00 96.81 89 VAL A O 1
ATOM 759 N N . GLN A 1 90 ? 1.525 1.093 10.772 1.00 96.44 90 GLN A N 1
ATOM 760 C CA . GLN A 1 90 ? 1.540 0.460 9.470 1.00 96.44 90 GLN A CA 1
ATOM 761 C C . GLN A 1 90 ? 2.893 -0.176 9.209 1.00 96.44 90 GLN A C 1
ATOM 763 O O . GLN A 1 90 ? 3.934 0.437 9.433 1.00 96.44 90 GLN A O 1
ATOM 768 N N . ALA A 1 91 ? 2.870 -1.376 8.652 1.00 96.75 91 ALA A N 1
ATOM 769 C CA . ALA A 1 91 ? 4.043 -2.024 8.095 1.00 96.75 91 ALA A CA 1
ATOM 770 C C . ALA A 1 91 ? 3.687 -2.608 6.733 1.00 96.75 91 ALA A C 1
ATOM 772 O O . ALA A 1 91 ? 2.563 -3.066 6.514 1.00 96.75 91 ALA A O 1
ATOM 773 N N . GLY A 1 92 ? 4.635 -2.600 5.808 1.00 95.12 92 GLY A N 1
ATOM 774 C CA . GLY A 1 92 ? 4.401 -3.155 4.492 1.00 95.12 92 GLY A CA 1
ATOM 775 C C . GLY A 1 92 ? 5.668 -3.479 3.725 1.00 95.12 92 GLY A C 1
ATOM 776 O O . GLY A 1 92 ? 6.789 -3.184 4.141 1.00 95.12 92 GLY A O 1
ATOM 777 N N . TYR A 1 93 ? 5.456 -4.113 2.584 1.00 93.50 93 TYR A N 1
ATOM 778 C CA . TYR A 1 93 ? 6.483 -4.540 1.653 1.00 93.50 93 TYR A CA 1
ATOM 779 C C . TYR A 1 93 ? 6.102 -4.063 0.258 1.00 93.50 93 TYR A C 1
ATOM 781 O O . TYR A 1 93 ? 4.981 -4.300 -0.201 1.00 93.50 93 TYR A O 1
ATOM 789 N N . ARG A 1 94 ? 7.019 -3.345 -0.392 1.00 90.81 94 ARG A N 1
ATOM 790 C CA . ARG A 1 94 ? 6.820 -2.828 -1.746 1.00 90.81 94 ARG A CA 1
ATOM 791 C C . ARG A 1 94 ? 7.551 -3.716 -2.732 1.00 90.81 94 ARG A C 1
ATOM 793 O O . ARG A 1 94 ? 8.771 -3.809 -2.678 1.00 90.81 94 ARG A O 1
ATOM 800 N N . VAL A 1 95 ? 6.796 -4.349 -3.618 1.00 87.69 95 VAL A N 1
ATOM 801 C CA . VAL A 1 95 ? 7.320 -5.143 -4.725 1.00 87.69 95 VAL A CA 1
ATOM 802 C C . VAL A 1 95 ? 7.299 -4.281 -5.976 1.00 87.69 95 VAL A C 1
ATOM 804 O O . VAL A 1 95 ? 6.230 -3.924 -6.474 1.00 87.69 95 VAL A O 1
ATOM 807 N N . ASN A 1 96 ? 8.481 -3.954 -6.487 1.00 83.31 96 ASN A N 1
ATOM 808 C CA . ASN A 1 96 ? 8.632 -3.289 -7.772 1.00 83.31 96 ASN A CA 1
ATOM 809 C C . ASN A 1 96 ? 8.471 -4.349 -8.864 1.00 83.31 96 ASN A C 1
ATOM 811 O O . ASN A 1 96 ? 9.371 -5.141 -9.116 1.00 83.31 96 ASN A O 1
ATOM 815 N N . TYR A 1 97 ? 7.282 -4.413 -9.459 1.00 70.12 97 TYR A N 1
ATOM 816 C CA . TYR A 1 97 ? 6.948 -5.396 -10.488 1.00 70.12 97 TYR A CA 1
ATOM 817 C C . TYR A 1 97 ? 7.397 -4.941 -11.887 1.00 70.12 97 TYR A C 1
ATOM 819 O O . TYR A 1 97 ? 7.833 -5.759 -12.692 1.00 70.12 97 TYR A O 1
ATOM 827 N N . ARG A 1 98 ? 7.314 -3.640 -12.179 1.00 70.19 98 ARG A N 1
ATOM 828 C CA . ARG A 1 98 ? 7.922 -3.029 -13.369 1.00 70.19 98 ARG A CA 1
ATOM 829 C C . ARG A 1 98 ? 8.607 -1.754 -12.934 1.00 70.19 98 ARG A C 1
ATOM 831 O O . ARG A 1 98 ? 7.956 -0.920 -12.313 1.00 70.19 98 ARG A O 1
ATOM 838 N N . TYR A 1 99 ? 9.893 -1.612 -13.207 1.00 68.88 99 TYR A N 1
ATOM 839 C CA . TYR A 1 99 ? 10.578 -0.335 -13.024 1.00 68.88 99 TYR A CA 1
ATOM 840 C C . TYR A 1 99 ? 11.670 -0.154 -14.074 1.00 68.88 99 TYR A C 1
ATOM 842 O O . TYR A 1 99 ? 12.768 0.310 -13.792 1.00 68.88 99 TYR A O 1
ATOM 850 N N . ASP A 1 100 ? 11.340 -0.542 -15.299 1.00 74.56 100 ASP A N 1
ATOM 851 C CA . ASP A 1 100 ? 12.259 -0.595 -16.425 1.00 74.56 100 ASP A CA 1
ATOM 852 C C . ASP A 1 100 ? 11.834 0.429 -17.486 1.00 74.56 100 ASP A C 1
ATOM 854 O O . ASP A 1 100 ? 10.669 0.845 -17.553 1.00 74.56 100 ASP A O 1
ATOM 858 N N . VAL A 1 101 ? 12.795 0.865 -18.299 1.00 71.75 101 VAL A N 1
ATOM 859 C CA . VAL A 1 101 ? 12.529 1.715 -19.463 1.00 71.75 101 VAL A CA 1
ATOM 860 C C . VAL A 1 101 ? 12.097 0.811 -20.607 1.00 71.75 101 VAL A C 1
ATOM 862 O O . VAL A 1 101 ? 12.813 -0.122 -20.979 1.00 71.75 101 VAL A O 1
ATOM 865 N N . ASP A 1 102 ? 10.943 1.108 -21.184 1.00 75.12 102 ASP A N 1
ATOM 866 C CA . ASP A 1 102 ? 10.394 0.409 -22.337 1.00 75.12 102 ASP A CA 1
ATOM 867 C C . ASP A 1 102 ? 10.420 1.309 -23.577 1.00 75.12 102 ASP A C 1
ATOM 869 O O . ASP A 1 102 ? 10.457 2.539 -23.473 1.00 75.12 102 ASP A O 1
ATOM 873 N N . ARG A 1 103 ? 10.401 0.686 -24.756 1.00 72.62 103 ARG A N 1
ATOM 874 C CA . ARG A 1 103 ? 10.209 1.383 -26.035 1.00 72.62 103 ARG A CA 1
ATOM 875 C C . ARG A 1 103 ? 8.769 1.189 -26.476 1.00 72.62 103 ARG A C 1
ATOM 877 O O . ARG A 1 103 ? 8.299 0.052 -26.525 1.00 72.62 103 ARG A O 1
ATOM 884 N N . LEU A 1 104 ? 8.089 2.267 -26.849 1.00 70.19 104 LEU A N 1
ATOM 885 C CA . LEU A 1 104 ? 6.904 2.131 -27.686 1.00 70.19 104 LEU A CA 1
ATOM 886 C C . LEU A 1 104 ? 7.388 1.915 -29.125 1.00 70.19 104 LEU A C 1
ATOM 888 O O . LEU A 1 104 ? 8.192 2.680 -29.641 1.00 70.19 104 LEU A O 1
ATOM 892 N N . VAL A 1 105 ? 6.974 0.818 -29.758 1.00 67.00 105 VAL A N 1
ATOM 893 C CA . VAL A 1 105 ? 7.312 0.553 -31.164 1.00 67.00 105 VAL A CA 1
ATOM 894 C C . VAL A 1 105 ? 6.092 0.927 -31.992 1.00 67.00 105 VAL A C 1
ATOM 896 O O . VAL A 1 105 ? 5.072 0.237 -31.943 1.00 67.00 105 VAL A O 1
ATOM 899 N N . GLY A 1 106 ? 6.172 2.050 -32.710 1.00 64.06 106 GLY A N 1
ATOM 900 C CA . GLY A 1 106 ? 5.053 2.580 -33.495 1.00 64.06 106 GLY A CA 1
ATOM 901 C C . GLY A 1 106 ? 3.887 3.039 -32.616 1.00 64.06 106 GLY A C 1
ATOM 902 O O . GLY A 1 106 ? 2.732 2.731 -32.915 1.00 64.06 106 GLY A O 1
ATOM 903 N N . GLY A 1 107 ? 4.183 3.676 -31.478 1.00 63.59 107 GLY A N 1
ATOM 904 C CA . GLY A 1 107 ? 3.190 4.151 -30.513 1.00 63.59 107 GLY A CA 1
ATOM 905 C C . GLY A 1 107 ? 2.414 3.053 -29.779 1.00 63.59 107 GLY A C 1
ATOM 906 O O . GLY A 1 107 ? 1.491 3.362 -29.025 1.00 63.59 107 GLY A O 1
ATOM 907 N N . THR A 1 108 ? 2.763 1.779 -29.988 1.00 62.50 108 THR A N 1
ATOM 908 C CA . THR A 1 108 ? 2.061 0.637 -29.394 1.00 62.50 108 THR A CA 1
ATOM 909 C C . THR A 1 108 ? 2.854 0.062 -28.230 1.00 62.50 108 THR A C 1
ATOM 911 O O . THR A 1 108 ? 4.069 -0.127 -28.298 1.00 62.50 108 THR A O 1
ATOM 914 N N . GLU A 1 109 ? 2.141 -0.230 -27.148 1.00 67.06 109 GLU A N 1
ATOM 915 C CA . GLU A 1 109 ? 2.723 -0.785 -25.936 1.00 67.06 109 GLU A CA 1
ATOM 916 C C . GLU A 1 109 ? 3.030 -2.278 -26.068 1.00 67.06 109 GLU A C 1
ATOM 918 O O . GLU A 1 109 ? 2.224 -3.055 -26.590 1.00 67.06 109 GLU A O 1
ATOM 923 N N . ILE A 1 110 ? 4.143 -2.717 -25.479 1.00 70.69 110 ILE A N 1
ATOM 924 C CA . ILE A 1 110 ? 4.446 -4.141 -25.343 1.00 70.69 110 ILE A CA 1
ATOM 925 C C . ILE A 1 110 ? 3.842 -4.656 -24.028 1.00 70.69 110 ILE A C 1
ATOM 927 O O . ILE A 1 110 ? 4.402 -4.518 -22.935 1.00 70.69 110 ILE A O 1
ATOM 931 N N . TYR A 1 111 ? 2.659 -5.268 -24.115 1.00 69.12 111 TYR A N 1
ATOM 932 C CA . TYR A 1 111 ? 1.978 -5.826 -22.946 1.00 69.12 111 TYR A CA 1
ATOM 933 C C . TYR A 1 111 ? 2.571 -7.180 -22.520 1.00 69.12 111 TYR A C 1
ATOM 935 O O . TYR A 1 111 ? 2.223 -8.237 -23.043 1.00 69.12 111 TYR A O 1
ATOM 943 N N . ARG A 1 112 ? 3.445 -7.151 -21.510 1.00 70.94 112 ARG A N 1
ATOM 944 C CA . ARG A 1 112 ? 4.074 -8.342 -20.908 1.00 70.94 112 ARG A CA 1
ATOM 945 C C . ARG A 1 112 ? 3.348 -8.762 -19.625 1.00 70.94 112 ARG A C 1
ATOM 947 O O . ARG A 1 112 ? 3.864 -8.508 -18.539 1.00 70.94 112 ARG A O 1
ATOM 954 N N . ALA A 1 113 ? 2.120 -9.290 -19.686 1.00 66.00 113 ALA A N 1
ATOM 955 C CA . ALA A 1 113 ? 1.337 -9.608 -18.472 1.00 66.00 113 ALA A CA 1
ATOM 956 C C . ALA A 1 113 ? 2.108 -10.512 -17.500 1.00 66.00 113 ALA A C 1
ATOM 958 O O . ALA A 1 113 ? 2.182 -11.714 -17.719 1.00 66.00 113 ALA A O 1
ATOM 959 N N . PHE A 1 114 ? 2.705 -9.952 -16.447 1.00 64.81 114 PHE A N 1
ATOM 960 C CA . PHE A 1 114 ? 3.510 -10.710 -15.479 1.00 64.81 114 PHE A CA 1
ATOM 961 C C . PHE A 1 114 ? 4.656 -11.528 -16.103 1.00 64.81 114 PHE A C 1
ATOM 963 O O . PHE A 1 114 ? 5.108 -12.487 -15.498 1.00 64.81 114 PHE A O 1
ATOM 970 N N . GLY A 1 115 ? 5.130 -11.148 -17.302 1.00 60.19 115 GLY A N 1
ATOM 971 C CA . GLY A 1 115 ? 6.104 -11.937 -18.077 1.00 60.19 115 GLY A CA 1
ATOM 972 C C . GLY A 1 115 ? 5.540 -13.242 -18.663 1.00 60.19 115 GLY A C 1
ATOM 973 O O . GLY A 1 115 ? 6.282 -14.046 -19.205 1.00 60.19 115 GLY A O 1
ATOM 974 N N . ILE A 1 116 ? 4.225 -13.464 -18.566 1.00 64.50 116 ILE A N 1
ATOM 975 C CA . ILE A 1 116 ? 3.550 -14.703 -18.982 1.00 64.50 116 ILE A CA 1
ATOM 976 C C . ILE A 1 116 ? 3.193 -14.671 -20.473 1.00 64.50 116 ILE A C 1
ATOM 978 O O . ILE A 1 116 ? 3.197 -15.700 -21.138 1.00 64.50 116 ILE A O 1
ATOM 982 N N . LEU A 1 117 ? 2.852 -13.493 -21.005 1.00 68.56 117 LEU A N 1
ATOM 983 C CA . LEU A 1 117 ? 2.374 -13.363 -22.388 1.00 68.56 117 LEU A CA 1
ATOM 984 C C . LEU A 1 117 ? 3.480 -13.062 -23.403 1.00 68.56 117 LEU A C 1
ATOM 986 O O . LEU A 1 117 ? 3.322 -13.409 -24.571 1.00 68.56 117 LEU A O 1
ATOM 990 N N . ARG A 1 118 ? 4.554 -12.385 -22.982 1.00 66.44 118 ARG A N 1
ATOM 991 C CA . ARG A 1 118 ? 5.676 -11.950 -23.828 1.00 66.44 118 ARG A CA 1
ATOM 992 C C . ARG A 1 118 ? 6.927 -11.709 -22.987 1.00 66.44 118 ARG A C 1
ATOM 994 O O . ARG A 1 118 ? 6.801 -11.256 -21.848 1.00 66.44 118 ARG A O 1
ATOM 1001 N N .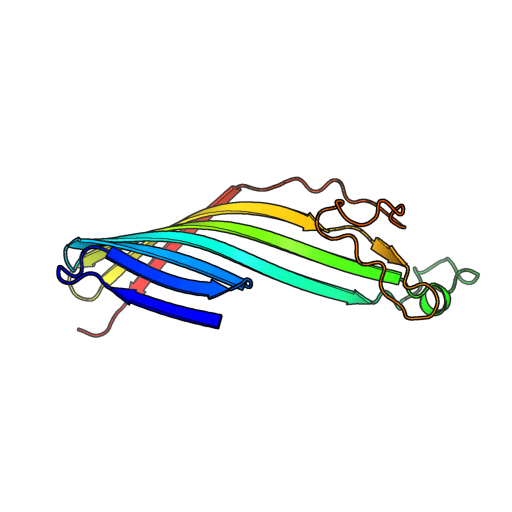 ASP A 1 119 ? 8.088 -11.941 -23.596 1.00 69.38 119 ASP A N 1
ATOM 1002 C CA . ASP A 1 119 ? 9.422 -11.838 -22.980 1.00 69.38 119 ASP A CA 1
ATOM 1003 C C . ASP A 1 119 ? 10.353 -10.888 -23.766 1.00 69.38 119 ASP A C 1
ATOM 1005 O O . ASP A 1 119 ? 11.559 -11.092 -23.873 1.00 69.38 119 ASP A O 1
ATOM 1009 N N . ASP A 1 120 ? 9.784 -9.854 -24.398 1.00 76.62 120 ASP A N 1
ATOM 1010 C CA . ASP A 1 120 ? 10.573 -8.878 -25.155 1.00 76.62 120 ASP A CA 1
ATOM 1011 C C . ASP A 1 120 ? 11.537 -8.117 -24.221 1.00 76.62 120 ASP A C 1
ATOM 1013 O O . ASP A 1 120 ? 11.101 -7.654 -23.159 1.00 76.62 120 ASP A O 1
ATOM 1017 N N . PRO A 1 121 ? 12.807 -7.902 -24.605 1.00 71.12 121 PRO A N 1
ATOM 1018 C CA . PRO A 1 121 ? 13.776 -7.215 -23.755 1.00 71.12 121 PRO A CA 1
ATOM 1019 C C . PRO A 1 121 ? 13.370 -5.757 -23.484 1.00 71.12 121 PRO A C 1
ATOM 1021 O O . PRO A 1 121 ? 12.812 -5.078 -24.350 1.00 71.12 121 PRO A O 1
ATOM 1024 N N . TYR A 1 122 ? 13.662 -5.268 -22.277 1.00 74.88 122 TYR A N 1
ATOM 1025 C CA . TYR A 1 122 ? 13.522 -3.851 -21.923 1.00 74.88 122 TYR A CA 1
ATOM 1026 C C . TYR A 1 122 ? 14.655 -3.018 -22.535 1.00 74.88 122 TYR A C 1
ATOM 1028 O O . TYR A 1 122 ? 15.751 -3.524 -22.777 1.00 74.88 122 TYR A O 1
ATOM 1036 N N . ALA A 1 123 ? 14.418 -1.721 -22.745 1.00 74.50 123 ALA A N 1
ATOM 1037 C CA . ALA A 1 123 ? 15.450 -0.802 -23.226 1.00 74.50 123 ALA A CA 1
ATOM 1038 C C . ALA A 1 123 ? 16.516 -0.528 -22.156 1.00 74.50 123 ALA A C 1
ATOM 1040 O O . ALA A 1 123 ? 17.691 -0.362 -22.476 1.00 74.50 123 ALA A O 1
ATOM 1041 N N . GLN A 1 124 ? 16.105 -0.500 -20.887 1.00 76.56 124 GLN A N 1
ATOM 1042 C CA . GLN A 1 124 ? 16.996 -0.409 -19.736 1.00 76.56 124 GLN A CA 1
ATOM 1043 C C . GLN A 1 124 ? 16.329 -1.042 -18.517 1.00 76.56 124 GLN A C 1
ATOM 1045 O O . GLN A 1 124 ? 15.175 -0.737 -18.222 1.00 76.56 124 GLN A O 1
ATOM 1050 N N . THR A 1 125 ? 17.072 -1.873 -17.788 1.00 78.00 125 THR A N 1
ATOM 1051 C CA . THR A 1 125 ? 16.591 -2.533 -16.569 1.00 78.00 125 THR A CA 1
ATOM 1052 C C . THR A 1 125 ? 17.030 -1.802 -15.303 1.00 78.00 125 THR A C 1
ATOM 1054 O O . THR A 1 125 ? 18.136 -1.254 -15.259 1.00 78.00 125 THR A O 1
ATOM 1057 N N . ASN A 1 126 ? 16.219 -1.838 -14.247 1.00 71.94 126 ASN A N 1
ATOM 1058 C CA . ASN A 1 126 ? 16.551 -1.259 -12.947 1.00 71.94 126 ASN A CA 1
ATOM 1059 C C . ASN A 1 126 ? 16.827 -2.333 -11.876 1.00 71.94 126 ASN A C 1
ATOM 1061 O O . ASN A 1 126 ? 16.134 -3.340 -11.791 1.00 71.94 126 ASN A O 1
ATOM 1065 N N . GLY A 1 127 ? 17.845 -2.103 -11.038 1.00 75.06 127 GLY A N 1
ATOM 1066 C CA . GLY A 1 127 ? 18.233 -2.987 -9.930 1.00 75.06 127 GLY A CA 1
ATOM 1067 C C . GLY A 1 127 ? 17.639 -2.624 -8.562 1.00 75.06 127 GLY A C 1
ATOM 1068 O O . GLY A 1 127 ? 18.087 -3.157 -7.547 1.00 75.06 127 GLY A O 1
ATOM 1069 N N . LEU A 1 128 ? 16.689 -1.685 -8.491 1.00 79.12 128 LEU A N 1
ATOM 1070 C CA . LEU A 1 128 ? 16.032 -1.293 -7.245 1.00 79.12 128 LEU A CA 1
ATOM 1071 C C . LEU A 1 128 ? 15.266 -2.479 -6.665 1.00 79.12 128 LEU A C 1
ATOM 1073 O O . LEU A 1 128 ? 14.265 -2.936 -7.212 1.00 79.12 128 LEU A O 1
ATOM 1077 N N . GLY A 1 129 ? 15.746 -2.946 -5.515 1.00 82.50 129 GLY A N 1
ATOM 1078 C CA . GLY A 1 129 ? 15.107 -4.015 -4.768 1.00 82.50 129 GLY A CA 1
ATOM 1079 C C . GLY A 1 129 ? 13.751 -3.614 -4.189 1.00 82.50 129 GLY A C 1
ATOM 1080 O O . GLY A 1 129 ? 13.255 -2.503 -4.366 1.00 82.50 129 GLY A O 1
ATOM 1081 N N . ASN A 1 130 ? 13.174 -4.546 -3.441 1.00 89.06 130 ASN A N 1
ATOM 1082 C CA . ASN A 1 130 ? 11.855 -4.422 -2.836 1.00 89.06 130 ASN A CA 1
ATOM 1083 C C . ASN A 1 130 ? 11.990 -3.996 -1.365 1.00 89.06 130 ASN A C 1
ATOM 1085 O O . ASN A 1 130 ? 12.390 -4.822 -0.536 1.00 89.06 130 ASN A O 1
ATOM 1089 N N . PRO A 1 131 ? 11.721 -2.726 -1.008 1.00 91.19 131 PRO A N 1
ATOM 1090 C CA . PRO A 1 131 ? 11.935 -2.259 0.351 1.00 91.19 131 PRO A CA 1
ATOM 1091 C C . PRO A 1 131 ? 10.766 -2.621 1.273 1.00 91.19 131 PRO A C 1
ATOM 1093 O O . PRO A 1 131 ? 9.587 -2.477 0.927 1.00 91.19 131 PRO A O 1
ATOM 1096 N N . PHE A 1 132 ? 11.105 -2.984 2.509 1.00 93.62 132 PHE A N 1
ATOM 1097 C CA . PHE A 1 132 ? 10.172 -2.890 3.627 1.00 93.62 132 PHE A CA 1
ATOM 1098 C C . PHE A 1 132 ? 9.952 -1.426 4.002 1.00 93.62 132 PHE A C 1
ATOM 1100 O O . PHE A 1 132 ? 10.837 -0.582 3.847 1.00 93.62 132 PHE A O 1
ATOM 1107 N N . TYR A 1 133 ? 8.766 -1.119 4.509 1.00 93.75 133 TYR A N 1
ATOM 1108 C CA . TYR A 1 133 ? 8.461 0.192 5.053 1.00 93.75 133 TYR A CA 1
ATOM 1109 C C . TYR A 1 133 ? 7.596 0.065 6.301 1.00 93.75 133 TYR A C 1
ATOM 1111 O O . TYR A 1 133 ? 6.842 -0.895 6.468 1.00 93.75 133 TYR A O 1
ATOM 1119 N N . PHE A 1 134 ? 7.700 1.060 7.171 1.00 96.44 134 PHE A N 1
ATOM 1120 C CA . PHE A 1 134 ? 6.831 1.212 8.324 1.00 96.44 134 PHE A CA 1
ATOM 1121 C C . PHE A 1 134 ? 6.415 2.676 8.450 1.00 96.44 134 PHE A C 1
ATOM 1123 O O . PHE A 1 134 ? 7.121 3.580 8.001 1.00 96.44 134 PHE A O 1
ATOM 1130 N N . ASN A 1 135 ? 5.246 2.908 9.027 1.00 95.94 135 ASN A N 1
ATOM 1131 C CA . ASN A 1 135 ? 4.728 4.235 9.306 1.00 95.94 135 ASN A CA 1
ATOM 1132 C C . ASN A 1 135 ? 3.961 4.200 10.628 1.00 95.94 135 ASN A C 1
ATOM 1134 O O . ASN A 1 135 ? 3.286 3.221 10.933 1.00 95.94 135 ASN A O 1
ATOM 1138 N N . VAL A 1 136 ? 4.084 5.263 11.413 1.00 95.75 136 VAL A N 1
ATOM 1139 C CA . VAL A 1 136 ? 3.318 5.453 12.643 1.00 95.75 136 VAL A CA 1
ATOM 1140 C C . VAL A 1 136 ? 2.638 6.806 12.537 1.00 95.75 136 VAL A C 1
ATOM 1142 O O . VAL A 1 136 ? 3.301 7.800 12.237 1.00 95.75 136 VAL A O 1
ATOM 1145 N N . SER A 1 137 ? 1.331 6.846 12.774 1.00 95.44 137 SER A N 1
ATOM 1146 C CA . SER A 1 137 ? 0.549 8.075 12.757 1.00 95.44 137 SER A CA 1
ATOM 1147 C C . SER A 1 137 ? -0.266 8.221 14.037 1.00 95.44 137 SER A C 1
ATOM 1149 O O . SER A 1 137 ? -0.757 7.244 14.606 1.00 95.44 137 SER A O 1
ATOM 1151 N N . LEU A 1 138 ? -0.395 9.465 14.492 1.00 93.88 138 LEU A N 1
ATOM 1152 C CA . LEU A 1 138 ? -1.276 9.855 15.582 1.00 93.88 138 LEU A CA 1
ATOM 1153 C C . LEU A 1 138 ? -2.412 10.682 14.984 1.00 93.88 138 LEU A C 1
ATOM 1155 O O . LEU A 1 138 ? -2.164 11.715 14.365 1.00 93.88 138 LEU A O 1
ATOM 1159 N N . ASN A 1 139 ? -3.641 10.221 15.166 1.00 92.38 139 ASN A N 1
ATOM 1160 C CA . ASN A 1 139 ? -4.832 10.798 14.564 1.00 92.38 139 ASN A CA 1
ATOM 1161 C C . ASN A 1 139 ? -5.775 11.296 15.667 1.00 92.38 139 ASN A C 1
ATOM 1163 O O . ASN A 1 139 ? -5.972 10.622 16.679 1.00 92.38 139 ASN A O 1
ATOM 1167 N N . VAL A 1 140 ? -6.375 12.466 15.454 1.00 91.19 140 VAL A N 1
ATOM 1168 C CA . VAL A 1 140 ? -7.449 12.998 16.301 1.00 91.19 140 VAL A CA 1
ATOM 1169 C C . VAL A 1 140 ? -8.764 12.806 15.555 1.00 91.19 140 VAL A C 1
ATOM 1171 O O . VAL A 1 140 ? -8.911 13.287 14.434 1.00 91.19 140 VAL A O 1
ATOM 1174 N N . VAL A 1 141 ? -9.697 12.077 16.161 1.00 84.50 141 VAL A N 1
ATOM 1175 C CA . VAL A 1 141 ? -11.004 11.732 15.584 1.00 84.50 141 VAL A CA 1
ATOM 1176 C C . VAL A 1 141 ? -12.098 12.455 16.367 1.00 84.50 141 VAL A C 1
ATOM 1178 O O . VAL A 1 141 ? -11.934 12.716 17.558 1.00 84.50 141 VAL A O 1
ATOM 1181 N N . SER A 1 142 ? -13.201 12.817 15.709 1.00 79.69 142 SER A N 1
ATOM 1182 C CA . SER A 1 142 ? -14.341 13.445 16.385 1.00 79.69 142 SER A CA 1
ATOM 1183 C C . SER A 1 142 ? -14.878 12.547 17.518 1.00 79.69 142 SER A C 1
ATOM 1185 O O . SER A 1 142 ? -15.018 11.345 17.272 1.00 79.69 142 SER A O 1
ATOM 1187 N N . PRO A 1 143 ? -15.174 13.104 18.711 1.00 65.81 143 PRO A N 1
ATOM 1188 C CA . PRO A 1 143 ? -15.797 12.376 19.821 1.00 65.81 143 PRO A CA 1
ATOM 1189 C C . PRO A 1 143 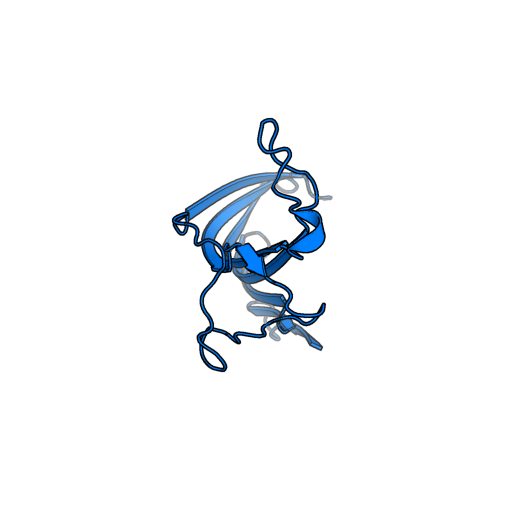? -17.177 11.806 19.488 1.00 65.81 143 PRO A C 1
ATOM 1191 O O . PRO A 1 143 ? -17.901 12.444 18.688 1.00 65.81 143 PRO A O 1
#

Radius of gyration: 21.25 Å; chains: 1; boundin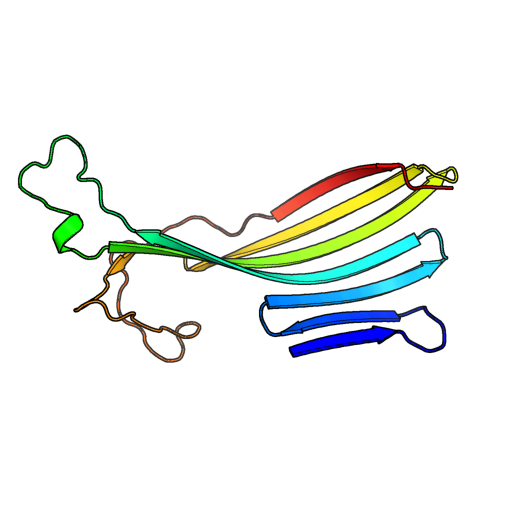g box: 49×32×58 Å

Foldseek 3Di:
DWDWDADPVNQWIWTDDPPAKIKIKGDPDPFKIKIWIKGKDKDKDWDQDDDPPCPPDGSNVQRKMFIWIKMKTKMWIWGDPDDQKIKIKMKIKIAGQGGAIATDDVVHDDDCPSVPPDDDDTPGDDPDGIDIDIDMDIGGHDD

pLDDT: mean 83.02, std 10.88, range [60.19, 96.81]

Secondary structure (DSSP, 8-state):
-EEEEE-TTSSEEEEEETTTEEEEEEEEETTEEEEEEEEEEEEEEE---PPTT-TT--GGGGTEEEEEEEEEEEEEEEEEEETTEEEEEEEEEEEEEEEEEEE-BTTB----GGGTS--PPPSB-------EEEEEEEEE---